Protein AF-A0AAW7PWF0-F1 (afdb_monomer)

Radius of gyration: 23.37 Å; Cα contacts (8 Å, |Δi|>4): 13; chains: 1; bounding box: 50×20×62 Å

Sequence (77 aa):
MIGDIFRIIFNLVMLPILSGLFLGALLYVFLSFKKQYEIKDVVFTQALSEKIKFKSVVLNKDFDIWQKKKIEKGELR

Organism: NCBI:txid28197

pLDDT: mean 88.18, std 5.7, range [63.03, 95.19]

Structure (mmCIF, N/CA/C/O backbone):
data_AF-A0AAW7PWF0-F1
#
_entry.id   AF-A0AAW7PWF0-F1
#
loop_
_atom_site.group_PDB
_atom_site.id
_atom_site.type_symbol
_atom_site.label_atom_id
_atom_site.label_alt_id
_atom_site.label_comp_id
_atom_site.label_asym_id
_atom_site.label_entity_id
_atom_site.label_seq_id
_atom_site.pdbx_PDB_ins_code
_atom_site.Cartn_x
_atom_site.Cartn_y
_atom_site.Cartn_z
_atom_site.occupancy
_atom_site.B_iso_or_equiv
_atom_site.auth_seq_id
_atom_site.auth_comp_id
_atom_site.auth_asym_id
_atom_site.auth_atom_id
_atom_site.pdbx_PDB_model_num
ATOM 1 N N . MET A 1 1 ? 29.057 -5.068 -39.247 1.00 63.03 1 MET A N 1
ATOM 2 C CA . MET A 1 1 ? 30.228 -4.769 -38.386 1.00 63.03 1 MET A CA 1
ATOM 3 C C . MET A 1 1 ? 30.101 -3.442 -37.646 1.00 63.03 1 MET A C 1
ATOM 5 O O . MET A 1 1 ? 29.886 -3.499 -36.447 1.00 63.03 1 MET A O 1
ATOM 9 N N . ILE A 1 2 ? 30.178 -2.261 -38.286 1.00 73.94 2 ILE A N 1
ATOM 10 C CA . ILE A 1 2 ? 30.101 -0.980 -37.541 1.00 73.94 2 ILE A CA 1
ATOM 11 C C . ILE A 1 2 ? 28.733 -0.783 -36.851 1.00 73.94 2 ILE A C 1
ATOM 13 O O . ILE A 1 2 ? 28.677 -0.400 -35.688 1.00 73.94 2 ILE A O 1
ATOM 17 N N . GLY A 1 3 ? 27.630 -1.127 -37.531 1.00 77.94 3 GLY A N 1
ATOM 18 C CA . GLY A 1 3 ? 26.271 -0.999 -36.985 1.00 77.94 3 GLY A CA 1
ATOM 19 C C . GLY A 1 3 ? 25.989 -1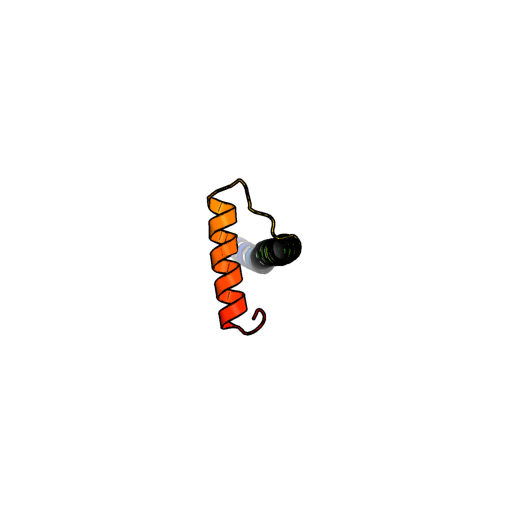.922 -35.793 1.00 77.94 3 GLY A C 1
ATOM 20 O O . GLY A 1 3 ? 25.261 -1.544 -34.879 1.00 77.94 3 GLY A O 1
ATOM 21 N N . ASP A 1 4 ? 26.624 -3.095 -35.757 1.00 80.81 4 ASP A N 1
ATOM 22 C CA . ASP A 1 4 ? 26.486 -4.052 -34.653 1.00 80.81 4 ASP A CA 1
ATOM 23 C C . ASP A 1 4 ? 27.181 -3.539 -33.387 1.00 80.81 4 ASP A C 1
ATOM 25 O O . ASP A 1 4 ? 26.637 -3.643 -32.289 1.00 80.81 4 ASP A O 1
ATOM 29 N N . ILE A 1 5 ? 28.344 -2.898 -33.548 1.00 85.62 5 ILE A N 1
ATOM 30 C CA . ILE A 1 5 ? 29.081 -2.258 -32.451 1.00 85.62 5 ILE A CA 1
ATOM 31 C C . ILE A 1 5 ? 28.269 -1.091 -31.871 1.00 85.62 5 ILE A C 1
ATOM 33 O O . ILE A 1 5 ? 28.115 -1.000 -30.654 1.00 85.62 5 ILE A O 1
ATOM 37 N N . PHE A 1 6 ? 27.675 -0.243 -32.719 1.00 84.81 6 PHE A N 1
ATOM 38 C CA . PHE A 1 6 ? 26.792 0.838 -32.260 1.00 84.81 6 PHE A CA 1
ATOM 39 C C . PHE A 1 6 ? 25.572 0.316 -31.500 1.00 84.81 6 PHE A C 1
ATOM 41 O O . PHE A 1 6 ? 25.210 0.881 -30.470 1.00 84.81 6 PHE A O 1
ATOM 48 N N . ARG A 1 7 ? 24.966 -0.786 -31.953 1.00 85.44 7 ARG A N 1
ATOM 49 C CA . ARG A 1 7 ? 23.833 -1.415 -31.261 1.00 85.44 7 ARG A CA 1
ATOM 50 C C . ARG A 1 7 ? 24.223 -1.951 -29.884 1.00 85.44 7 ARG A C 1
ATOM 52 O O . ARG A 1 7 ? 23.450 -1.806 -28.939 1.00 85.44 7 ARG A O 1
ATOM 59 N N . ILE A 1 8 ? 25.411 -2.539 -29.755 1.00 89.19 8 ILE A N 1
ATOM 60 C CA . ILE A 1 8 ? 25.932 -3.023 -28.470 1.00 89.19 8 ILE A CA 1
ATOM 61 C C . ILE A 1 8 ? 26.160 -1.853 -27.512 1.00 89.19 8 ILE A C 1
ATOM 63 O O . ILE A 1 8 ? 25.669 -1.902 -26.389 1.00 89.19 8 ILE A O 1
ATOM 67 N N . ILE A 1 9 ? 26.837 -0.790 -27.956 1.00 87.25 9 ILE A N 1
ATOM 68 C CA . ILE A 1 9 ? 27.095 0.403 -27.131 1.00 87.25 9 ILE A CA 1
ATOM 69 C C . ILE A 1 9 ? 25.776 1.059 -26.714 1.00 87.25 9 ILE A C 1
ATOM 71 O O . ILE A 1 9 ? 25.583 1.376 -25.543 1.00 87.25 9 ILE A O 1
ATOM 75 N N . PHE A 1 10 ? 24.840 1.207 -27.652 1.00 86.50 10 PHE A N 1
ATOM 76 C CA . PHE A 1 10 ? 23.524 1.770 -27.375 1.00 86.50 10 PHE A CA 1
ATOM 77 C C . PHE A 1 10 ? 22.762 0.948 -26.330 1.00 86.50 10 PHE A C 1
ATOM 79 O O . PHE A 1 10 ? 22.255 1.508 -25.362 1.00 86.50 10 PHE A O 1
ATOM 86 N N . ASN A 1 11 ? 22.739 -0.380 -26.460 1.00 88.25 11 ASN A N 1
ATOM 87 C CA . ASN A 1 11 ? 22.108 -1.252 -25.470 1.00 88.25 11 ASN A CA 1
ATOM 88 C C . ASN A 1 11 ? 22.819 -1.197 -24.113 1.00 88.25 11 ASN A C 1
ATOM 90 O O . ASN A 1 11 ? 22.146 -1.190 -23.086 1.00 88.25 11 ASN A O 1
ATOM 94 N N . LEU A 1 12 ? 24.152 -1.115 -24.094 1.00 90.69 12 LEU A N 1
ATOM 95 C CA . LEU A 1 12 ? 24.942 -1.004 -22.866 1.00 90.69 12 LEU A CA 1
ATOM 96 C C . LEU A 1 12 ? 24.598 0.269 -22.078 1.00 90.69 12 LEU A C 1
ATOM 98 O O . LEU A 1 12 ? 24.605 0.248 -20.853 1.00 90.69 12 LEU A O 1
ATOM 102 N N . VAL A 1 13 ? 24.271 1.359 -22.777 1.00 90.19 13 VAL A N 1
ATOM 103 C CA . VAL A 1 13 ? 23.856 2.634 -22.171 1.00 90.19 13 VAL A CA 1
ATOM 104 C C . VAL A 1 13 ? 22.369 2.631 -21.813 1.00 90.19 13 VAL A C 1
ATOM 106 O O . VAL A 1 13 ? 21.990 3.085 -20.737 1.00 90.19 13 VAL A O 1
ATOM 109 N N . MET A 1 14 ? 21.507 2.093 -22.677 1.00 92.38 14 MET A N 1
ATOM 110 C CA . MET A 1 14 ? 20.058 2.108 -22.456 1.00 92.38 14 MET A CA 1
ATOM 111 C C . MET A 1 14 ? 19.604 1.134 -21.369 1.00 92.38 14 MET A C 1
ATOM 113 O O . MET A 1 14 ? 18.678 1.452 -20.628 1.00 92.38 14 MET A O 1
ATOM 117 N N . LEU A 1 15 ? 20.244 -0.029 -21.231 1.00 90.38 15 LEU A N 1
ATOM 118 C CA . LEU A 1 15 ? 19.903 -1.018 -20.203 1.00 90.38 15 LEU A CA 1
ATOM 119 C C . LEU A 1 15 ? 19.939 -0.459 -18.768 1.00 90.38 15 LEU A C 1
ATOM 121 O O . LEU A 1 15 ? 18.933 -0.618 -18.074 1.00 90.38 15 LEU A O 1
ATOM 125 N N . PRO A 1 16 ? 21.016 0.205 -18.299 1.00 89.88 16 PRO A N 1
ATOM 126 C CA . PRO A 1 16 ? 21.050 0.785 -16.957 1.00 89.88 16 PRO A CA 1
ATOM 127 C C . PRO A 1 16 ? 20.060 1.944 -16.780 1.00 89.88 16 PRO A C 1
ATOM 129 O O . PRO A 1 16 ? 19.529 2.134 -15.689 1.00 89.88 16 PRO A O 1
ATOM 132 N N . ILE A 1 17 ? 19.762 2.700 -17.842 1.00 91.88 17 ILE A N 1
ATOM 133 C CA . ILE A 1 17 ? 18.758 3.775 -17.793 1.00 91.88 17 ILE A CA 1
ATOM 134 C C . ILE A 1 17 ? 17.360 3.180 -17.606 1.00 91.88 17 ILE A C 1
ATOM 136 O O . ILE A 1 17 ? 16.617 3.598 -16.719 1.00 91.88 17 ILE A O 1
ATOM 140 N N . LEU A 1 18 ? 17.004 2.179 -18.412 1.00 92.69 18 LEU A N 1
ATOM 141 C CA . LEU A 1 18 ? 15.702 1.517 -18.341 1.00 92.69 18 LEU A CA 1
ATOM 142 C C . LEU A 1 18 ? 15.519 0.776 -17.014 1.00 92.69 18 LEU A C 1
ATOM 144 O O . LEU A 1 18 ? 14.446 0.857 -16.416 1.00 92.69 18 LEU A O 1
ATOM 148 N N . SER A 1 19 ? 16.559 0.102 -16.519 1.00 92.00 19 SER A N 1
ATOM 149 C CA . SER A 1 19 ? 16.503 -0.565 -15.216 1.00 92.00 19 SER A CA 1
ATOM 150 C C . SER A 1 19 ? 16.396 0.440 -14.067 1.00 92.00 19 SER A C 1
ATOM 152 O O . SER A 1 19 ? 15.587 0.238 -13.162 1.00 92.00 19 SER A O 1
ATOM 154 N N . GLY A 1 20 ? 17.127 1.556 -14.128 1.00 93.62 20 GLY A N 1
ATOM 155 C CA . GLY A 1 20 ? 17.034 2.644 -13.155 1.00 93.62 20 GLY A CA 1
ATOM 156 C C . GLY A 1 20 ? 15.646 3.282 -13.114 1.00 93.62 20 GLY A C 1
ATOM 157 O O . GLY A 1 20 ? 15.083 3.459 -12.035 1.00 93.62 20 GLY A O 1
ATOM 158 N N . LEU A 1 21 ? 15.049 3.561 -14.277 1.00 93.38 21 LEU A N 1
ATOM 159 C CA . LEU A 1 21 ? 13.682 4.084 -14.373 1.00 93.38 21 LEU A CA 1
ATOM 160 C C . LEU A 1 21 ? 12.655 3.099 -13.810 1.00 93.38 21 LEU A C 1
ATOM 162 O O . LEU A 1 21 ? 11.767 3.500 -13.058 1.00 93.38 21 LEU A O 1
ATOM 166 N N . PHE A 1 22 ? 12.789 1.812 -14.132 1.00 94.69 22 PHE A N 1
ATOM 167 C CA . PHE A 1 22 ? 11.891 0.778 -13.626 1.00 94.69 22 PHE A CA 1
ATOM 168 C C . PHE A 1 22 ? 11.974 0.646 -12.099 1.00 94.69 22 PHE A C 1
ATOM 170 O O . PHE A 1 22 ? 10.948 0.662 -11.420 1.00 94.69 22 PHE A O 1
ATOM 177 N N . LEU A 1 23 ? 13.186 0.593 -11.540 1.00 94.62 23 LEU A N 1
ATOM 178 C CA . LEU A 1 23 ? 13.395 0.547 -10.090 1.00 94.62 23 LEU A CA 1
ATOM 179 C C . LEU A 1 23 ? 12.899 1.820 -9.398 1.00 94.62 23 LEU A C 1
ATOM 181 O O . LEU A 1 23 ? 12.252 1.735 -8.355 1.00 94.62 23 LEU A O 1
ATOM 185 N N . GLY A 1 24 ? 13.146 2.990 -9.989 1.00 95.19 24 GLY A N 1
ATOM 186 C CA . GLY A 1 24 ? 12.643 4.266 -9.485 1.00 95.19 24 GLY A CA 1
ATOM 187 C C . GLY A 1 24 ? 11.116 4.306 -9.436 1.00 95.19 24 GLY A C 1
ATOM 188 O O . GLY A 1 24 ? 10.542 4.705 -8.423 1.00 95.19 24 GLY A O 1
ATOM 189 N N . ALA A 1 25 ? 10.447 3.823 -10.485 1.00 94.44 25 ALA A N 1
ATOM 190 C CA . ALA A 1 25 ? 8.992 3.719 -10.524 1.00 94.44 25 ALA A CA 1
ATOM 191 C C . ALA A 1 25 ? 8.456 2.741 -9.466 1.00 94.44 25 ALA A C 1
ATOM 193 O O . ALA A 1 25 ? 7.511 3.071 -8.750 1.00 94.44 25 ALA A O 1
ATOM 194 N N . LEU A 1 26 ? 9.083 1.570 -9.308 1.00 94.69 26 LEU A N 1
ATOM 195 C CA . LEU A 1 26 ? 8.708 0.607 -8.268 1.00 94.69 26 LEU A CA 1
ATOM 196 C C . LEU A 1 26 ? 8.847 1.198 -6.862 1.00 94.69 26 LEU A C 1
ATOM 198 O O . LEU A 1 26 ? 7.930 1.072 -6.049 1.00 94.69 26 LEU A O 1
ATOM 202 N N . LEU A 1 27 ? 9.959 1.883 -6.582 1.00 94.44 27 LEU A N 1
ATOM 203 C CA . LEU A 1 27 ? 10.182 2.562 -5.305 1.00 94.44 27 LEU A CA 1
ATOM 204 C C . LEU A 1 27 ? 9.148 3.661 -5.062 1.00 94.44 27 LEU A C 1
ATOM 206 O O . LEU A 1 27 ? 8.594 3.746 -3.968 1.00 94.44 27 LEU A O 1
ATOM 210 N N . TYR A 1 28 ? 8.847 4.470 -6.077 1.00 94.25 28 TYR A N 1
ATOM 211 C CA . TYR A 1 28 ? 7.825 5.509 -5.982 1.00 94.25 28 TYR A CA 1
ATOM 212 C C . TYR A 1 28 ? 6.453 4.927 -5.630 1.00 94.25 28 TYR A C 1
ATOM 214 O O . TYR A 1 28 ? 5.782 5.420 -4.721 1.00 94.25 28 TYR A O 1
ATOM 222 N N . VAL A 1 29 ? 6.046 3.852 -6.308 1.00 93.38 29 VAL A N 1
ATOM 223 C CA . VAL A 1 29 ? 4.771 3.175 -6.048 1.00 93.38 29 VAL A CA 1
ATOM 224 C C . VAL A 1 29 ? 4.753 2.593 -4.634 1.00 93.38 29 VAL A C 1
ATOM 226 O O . VAL A 1 29 ? 3.799 2.817 -3.888 1.00 93.38 29 VAL A O 1
ATOM 229 N N . PHE A 1 30 ? 5.828 1.917 -4.225 1.00 93.00 30 PHE A N 1
ATOM 230 C CA . PHE A 1 30 ? 5.960 1.352 -2.883 1.00 93.00 30 PHE A CA 1
ATOM 231 C C . PHE A 1 30 ? 5.844 2.420 -1.786 1.00 93.00 30 PHE A C 1
ATOM 233 O O . PHE A 1 30 ? 5.048 2.275 -0.856 1.00 93.00 30 PHE A O 1
ATOM 240 N N . LEU A 1 31 ? 6.589 3.521 -1.911 1.00 91.62 31 LEU A N 1
ATOM 241 C CA . LEU A 1 31 ? 6.550 4.633 -0.959 1.00 91.62 31 LEU A CA 1
ATOM 242 C C . LEU A 1 31 ? 5.184 5.324 -0.944 1.00 91.62 31 LEU A C 1
ATOM 244 O O . LEU A 1 31 ? 4.706 5.711 0.123 1.00 91.62 31 LEU A O 1
ATOM 248 N N . SER A 1 32 ? 4.531 5.438 -2.101 1.00 90.50 32 SER A N 1
ATOM 249 C CA . SER A 1 32 ? 3.190 6.019 -2.208 1.00 90.50 32 SER A CA 1
ATOM 250 C C . SER A 1 32 ? 2.160 5.191 -1.446 1.00 90.50 32 SER A C 1
ATOM 252 O O . SER A 1 32 ? 1.394 5.745 -0.655 1.00 90.50 32 SER A O 1
ATOM 254 N N . PHE A 1 33 ? 2.180 3.864 -1.606 1.00 89.56 33 PHE A N 1
ATOM 255 C CA . PHE A 1 33 ? 1.314 2.982 -0.824 1.00 89.56 33 PHE A CA 1
ATOM 256 C C . PHE A 1 33 ? 1.637 3.050 0.665 1.00 89.56 33 PHE A C 1
ATOM 258 O O . PHE A 1 33 ? 0.721 3.199 1.472 1.00 89.56 33 PHE A O 1
ATOM 265 N N . LYS A 1 34 ? 2.921 3.004 1.043 1.00 88.94 34 LYS A N 1
ATOM 266 C CA . LYS A 1 34 ? 3.341 3.112 2.447 1.00 88.94 34 LYS A CA 1
ATOM 267 C C . LYS A 1 34 ? 2.786 4.381 3.101 1.00 88.94 34 LYS A C 1
ATOM 269 O O . LYS A 1 34 ? 2.157 4.298 4.152 1.00 88.94 34 LYS A O 1
ATOM 274 N N . LYS A 1 35 ? 2.930 5.530 2.436 1.00 87.50 35 LYS A N 1
ATOM 275 C CA . LYS A 1 35 ? 2.405 6.814 2.915 1.00 87.50 35 LYS A CA 1
ATOM 276 C C . LYS A 1 35 ? 0.881 6.798 3.066 1.00 87.50 35 LYS A C 1
ATOM 278 O O . LYS A 1 35 ? 0.358 7.321 4.044 1.00 87.50 35 LYS A O 1
ATOM 283 N N . GLN A 1 36 ? 0.155 6.190 2.126 1.00 86.25 36 GLN A N 1
ATOM 284 C CA . GLN A 1 36 ? -1.302 6.055 2.239 1.00 86.25 36 GLN A CA 1
ATOM 285 C C . GLN A 1 36 ? -1.719 5.193 3.437 1.00 86.25 36 GLN A C 1
ATOM 287 O O . GLN A 1 36 ? -2.682 5.541 4.120 1.00 86.25 36 GLN A O 1
ATOM 292 N N . TYR A 1 37 ? -1.003 4.100 3.714 1.00 86.31 37 TYR A N 1
ATOM 293 C CA . TYR A 1 37 ? -1.263 3.269 4.892 1.00 86.31 37 TYR A CA 1
ATOM 294 C C . TYR A 1 37 ? -0.992 4.018 6.197 1.00 86.31 37 TYR A C 1
ATOM 296 O O . TYR A 1 37 ? -1.825 3.952 7.094 1.00 86.31 37 TYR A O 1
ATOM 304 N N . GLU A 1 38 ? 0.113 4.761 6.287 1.00 86.12 38 GLU A N 1
ATOM 305 C CA . GLU A 1 38 ? 0.433 5.578 7.467 1.00 86.12 38 GLU A CA 1
ATOM 306 C C . GLU A 1 38 ? -0.645 6.638 7.728 1.00 86.12 38 GLU A C 1
ATOM 308 O O . GLU A 1 38 ? -1.122 6.771 8.851 1.00 86.12 38 GLU A O 1
ATOM 313 N N . ILE A 1 39 ? -1.109 7.337 6.686 1.00 86.31 39 ILE A N 1
ATOM 314 C CA . ILE A 1 39 ? -2.194 8.321 6.821 1.00 86.31 39 ILE A CA 1
ATOM 315 C C . ILE A 1 39 ? -3.487 7.647 7.295 1.00 86.31 39 ILE A C 1
ATOM 317 O O . ILE A 1 39 ? -4.151 8.168 8.190 1.00 86.31 39 ILE A O 1
ATOM 321 N N . LYS A 1 40 ? -3.848 6.486 6.728 1.00 87.12 40 LYS A N 1
ATOM 322 C CA . LYS A 1 40 ? -5.026 5.728 7.178 1.00 87.12 40 LYS A CA 1
ATOM 323 C C . LYS A 1 40 ? -4.902 5.316 8.646 1.00 87.12 40 LYS A C 1
ATOM 325 O O . LYS A 1 40 ? -5.873 5.459 9.378 1.00 87.12 40 LYS A O 1
ATOM 330 N N . ASP A 1 41 ? -3.730 4.852 9.079 1.00 88.25 41 ASP A N 1
ATOM 331 C CA . ASP A 1 41 ? -3.477 4.440 10.467 1.00 88.25 41 ASP A CA 1
ATOM 332 C C . ASP A 1 41 ? -3.668 5.611 11.443 1.00 88.25 41 ASP A C 1
ATOM 334 O O . ASP A 1 41 ? -4.351 5.462 12.456 1.00 88.25 41 ASP A 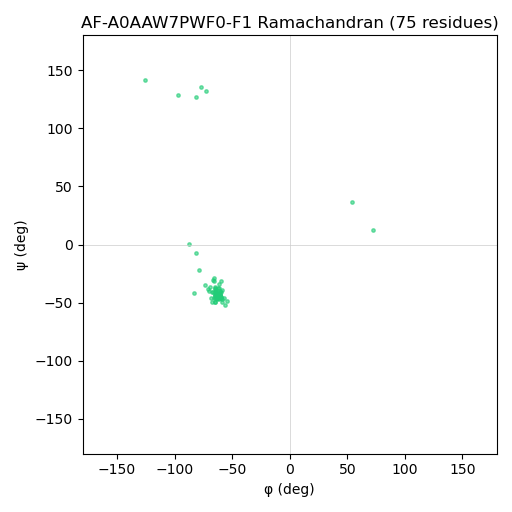O 1
ATOM 338 N N . VAL A 1 42 ? -3.158 6.800 11.099 1.00 88.81 42 VAL A N 1
ATOM 339 C CA . VAL A 1 42 ? -3.329 8.023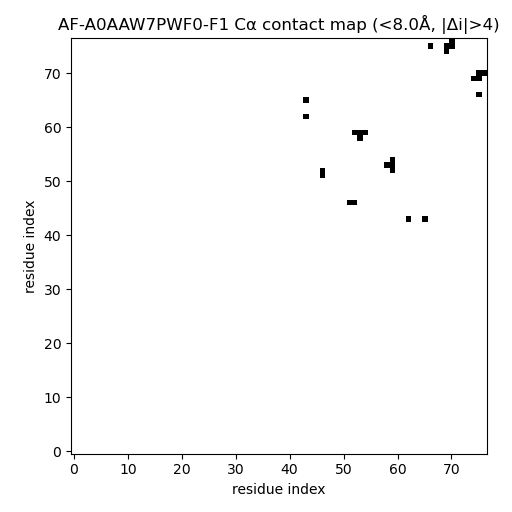 11.904 1.00 88.81 42 VAL A CA 1
ATOM 340 C C . VAL A 1 42 ? -4.797 8.448 11.971 1.00 88.81 42 VAL A C 1
ATOM 342 O O . VAL A 1 42 ? -5.322 8.663 13.062 1.00 88.81 42 VAL A O 1
ATOM 345 N N . VAL A 1 43 ? -5.484 8.526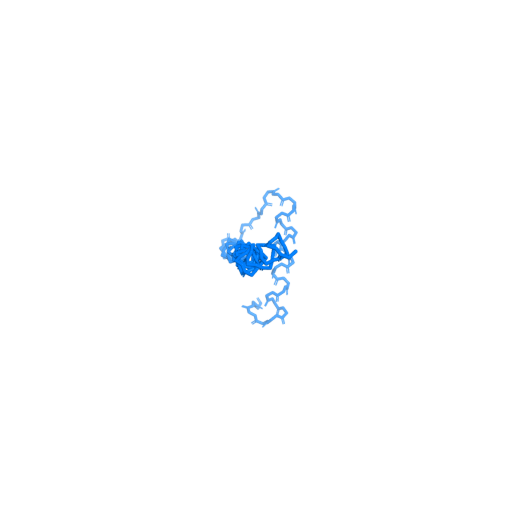 10.826 1.00 89.50 43 VAL A N 1
ATOM 346 C CA . VAL A 1 43 ? -6.899 8.935 10.762 1.00 89.50 43 VAL A CA 1
ATOM 347 C C . VAL A 1 43 ? -7.790 7.966 11.536 1.00 89.50 43 VAL A C 1
ATOM 349 O O . VAL A 1 43 ? -8.688 8.393 12.257 1.00 89.50 43 VAL A O 1
ATOM 352 N N . PHE A 1 44 ? -7.544 6.663 11.416 1.00 91.56 44 PHE A N 1
ATOM 353 C CA . PHE A 1 44 ? -8.297 5.646 12.143 1.00 91.56 44 PHE A CA 1
ATOM 354 C C . PHE A 1 44 ? -7.990 5.669 13.639 1.00 91.56 44 PHE A C 1
ATOM 356 O O . PHE A 1 44 ? -8.914 5.606 14.444 1.00 91.56 44 PHE A O 1
ATOM 363 N N . THR A 1 45 ? -6.735 5.866 14.037 1.00 89.00 45 THR A N 1
ATOM 364 C CA . THR A 1 45 ? -6.383 6.039 15.455 1.00 89.00 45 THR A CA 1
ATOM 365 C C . THR A 1 45 ? -7.098 7.244 16.064 1.00 89.00 45 THR A C 1
ATOM 367 O O . THR A 1 45 ? -7.687 7.134 17.141 1.00 89.00 45 THR A O 1
ATOM 370 N N . GLN A 1 46 ? -7.116 8.376 15.358 1.00 88.38 46 GLN A N 1
ATOM 371 C CA . GLN A 1 46 ? -7.831 9.568 15.807 1.00 88.38 46 GLN A CA 1
ATOM 372 C C . GLN A 1 46 ? -9.344 9.326 15.875 1.00 88.38 46 GLN A C 1
ATOM 374 O O . GLN A 1 46 ? -9.971 9.634 16.886 1.00 88.38 46 GLN A O 1
ATOM 379 N N . ALA A 1 47 ? -9.929 8.701 14.851 1.00 88.00 47 ALA A N 1
ATOM 380 C CA . ALA A 1 47 ? -11.352 8.372 14.839 1.00 88.00 47 ALA A CA 1
ATOM 381 C C . ALA A 1 47 ? -11.749 7.420 15.977 1.00 88.00 47 ALA A C 1
ATOM 383 O O . ALA A 1 47 ? -12.811 7.597 16.572 1.00 88.00 47 ALA A O 1
ATOM 384 N N . LEU A 1 48 ? -10.891 6.455 16.322 1.00 88.00 48 LEU A N 1
ATOM 385 C CA . LEU A 1 48 ? -11.095 5.572 17.470 1.00 88.00 48 LEU A CA 1
ATOM 386 C C . LEU 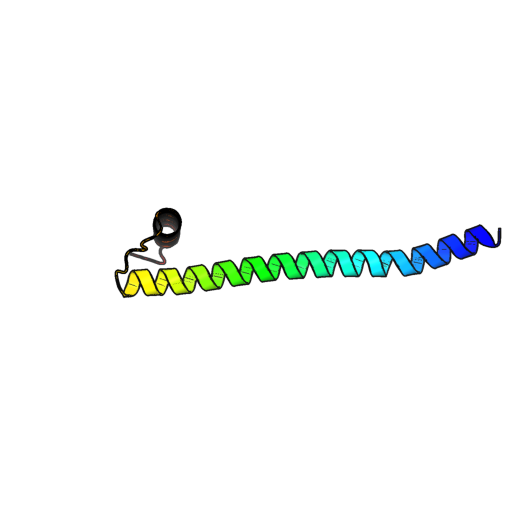A 1 48 ? -11.063 6.355 18.789 1.00 88.00 48 LEU A C 1
ATOM 388 O O . LEU A 1 48 ? -11.944 6.172 19.629 1.00 88.00 48 LEU A O 1
ATOM 392 N N . SER A 1 49 ? -10.076 7.239 18.960 1.00 87.62 49 SER A N 1
ATOM 393 C CA . SER A 1 49 ? -9.928 8.071 20.161 1.00 87.62 49 SER A CA 1
ATOM 394 C C . SER A 1 49 ? -11.122 9.008 20.364 1.00 87.62 49 SER A C 1
ATOM 396 O O . SER A 1 49 ? -11.645 9.115 21.473 1.00 87.62 49 SER A O 1
ATOM 398 N N . GLU A 1 50 ? -11.602 9.625 19.287 1.00 89.56 50 GLU A N 1
ATOM 399 C CA . GLU A 1 50 ? -12.721 10.572 19.302 1.00 89.56 50 GLU A CA 1
ATOM 400 C C . GLU A 1 50 ? -14.097 9.890 19.155 1.00 89.56 50 GLU A C 1
ATOM 402 O O . GLU A 1 50 ? -15.128 10.560 19.173 1.00 89.56 50 GLU A O 1
ATOM 407 N N . LYS A 1 51 ? -14.140 8.552 19.037 1.00 86.25 51 LYS A N 1
ATOM 408 C CA . LYS A 1 51 ? -15.361 7.748 18.817 1.00 86.25 51 LYS A CA 1
ATOM 409 C C . LYS A 1 51 ? -16.177 8.213 17.601 1.00 86.25 51 LYS A C 1
ATOM 411 O O . LYS A 1 51 ? -17.411 8.185 17.609 1.00 86.25 51 LYS A O 1
ATOM 416 N N . ILE A 1 52 ? -15.487 8.633 16.543 1.00 84.75 52 ILE A N 1
ATOM 417 C CA . ILE A 1 52 ? -16.090 9.122 15.303 1.00 84.75 52 ILE A CA 1
ATOM 418 C C . ILE A 1 52 ? -16.600 7.944 14.47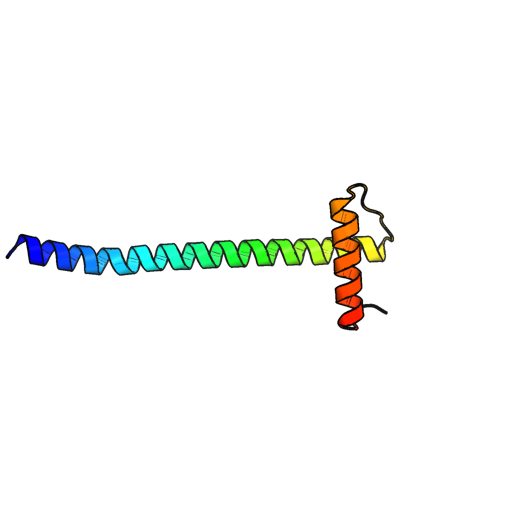3 1.00 84.75 52 ILE A C 1
ATOM 420 O O . ILE A 1 52 ? -15.894 6.964 14.249 1.00 84.75 52 ILE A O 1
ATOM 424 N N . LYS A 1 53 ? -17.819 8.078 13.937 1.00 83.50 53 LYS A N 1
ATOM 425 C CA . LYS A 1 53 ? -18.326 7.205 12.873 1.00 83.50 53 LYS A CA 1
ATOM 426 C C . LYS A 1 53 ? -18.128 7.852 11.512 1.00 83.50 53 LYS A C 1
ATOM 428 O O . LYS A 1 53 ? -18.559 8.982 11.279 1.00 83.50 53 LYS A O 1
ATOM 433 N N . PHE A 1 54 ? -17.530 7.110 10.588 1.00 87.56 54 PHE A N 1
ATOM 434 C CA . PHE A 1 54 ? -17.380 7.567 9.214 1.00 87.56 54 PHE A CA 1
ATOM 435 C C . PHE A 1 54 ? -18.728 7.522 8.487 1.00 87.56 54 PHE A C 1
ATOM 437 O O . PHE A 1 54 ? -19.428 6.512 8.504 1.00 87.56 54 PHE A O 1
ATOM 444 N N . LYS A 1 55 ? -19.078 8.607 7.786 1.00 87.75 55 LYS A N 1
ATOM 445 C CA . LYS A 1 55 ? -20.294 8.670 6.952 1.00 87.75 55 LYS A CA 1
ATOM 446 C C . LYS A 1 55 ? -20.237 7.712 5.754 1.00 87.75 55 LYS A C 1
ATOM 448 O O . LYS A 1 55 ? -21.268 7.270 5.258 1.00 87.75 55 LYS A O 1
ATOM 453 N N . SER A 1 56 ? -19.035 7.419 5.263 1.00 89.56 56 SER A N 1
ATOM 454 C CA . SER A 1 56 ? -18.827 6.506 4.139 1.00 89.56 56 SER A CA 1
ATOM 455 C C . SER A 1 56 ? -18.848 5.055 4.610 1.00 89.56 56 SER A C 1
ATOM 457 O O . SER A 1 56 ? -18.068 4.669 5.479 1.00 89.56 56 SER A O 1
ATOM 459 N N . VAL A 1 57 ? -19.694 4.243 3.971 1.00 88.81 57 VAL A N 1
ATOM 460 C CA . VAL A 1 57 ? -19.821 2.802 4.244 1.00 88.81 57 VAL A CA 1
ATOM 461 C C . VAL A 1 57 ? -18.489 2.076 4.037 1.00 88.81 57 VAL A C 1
ATOM 463 O O . VAL A 1 57 ? -18.125 1.209 4.825 1.00 88.81 57 VAL A O 1
ATOM 466 N N . VAL A 1 58 ? -17.735 2.460 3.002 1.00 88.75 58 VAL A N 1
ATOM 467 C CA . VAL A 1 58 ? -16.438 1.848 2.679 1.00 88.75 58 VAL A CA 1
ATOM 468 C C . VAL A 1 58 ? -15.398 2.184 3.746 1.00 88.75 58 VAL A C 1
ATOM 470 O O . VAL A 1 58 ? -14.723 1.287 4.235 1.00 88.75 58 VAL A O 1
ATOM 473 N N . LEU A 1 59 ? -15.311 3.454 4.158 1.00 86.75 59 LEU A N 1
ATOM 474 C CA . LEU A 1 59 ? -14.377 3.885 5.206 1.00 86.75 59 LEU A CA 1
ATOM 475 C C . LEU A 1 59 ? -14.705 3.253 6.558 1.00 86.75 59 LEU A C 1
ATOM 477 O O . LEU A 1 59 ? -13.792 2.882 7.284 1.00 86.75 59 LEU A O 1
ATOM 481 N N . ASN A 1 60 ? -15.991 3.096 6.876 1.00 89.06 60 ASN A N 1
ATOM 482 C CA . ASN A 1 60 ? -16.407 2.462 8.120 1.00 89.06 60 ASN A CA 1
ATOM 483 C C . ASN A 1 60 ? -16.034 0.969 8.140 1.00 89.06 60 ASN A C 1
ATOM 485 O O . ASN A 1 60 ? -15.498 0.477 9.124 1.00 89.06 60 ASN A O 1
ATOM 489 N N . LYS A 1 61 ? -16.213 0.265 7.013 1.00 90.81 61 LYS A N 1
ATOM 490 C CA . LYS A 1 61 ? -15.773 -1.130 6.872 1.00 90.81 61 LYS A CA 1
ATOM 491 C C . LYS A 1 61 ? -14.248 -1.269 6.950 1.00 90.81 61 LYS A C 1
ATOM 493 O O . LYS A 1 61 ? -13.752 -2.181 7.606 1.00 90.81 61 LYS A O 1
ATOM 498 N N . ASP A 1 62 ? -13.504 -0.382 6.289 1.00 90.12 62 ASP A N 1
ATOM 499 C CA . ASP A 1 62 ? -12.037 -0.342 6.368 1.00 90.12 62 ASP A CA 1
ATOM 500 C C . ASP A 1 62 ? -11.565 -0.102 7.811 1.00 90.12 62 ASP A C 1
ATOM 502 O O . ASP A 1 62 ? -10.610 -0.740 8.258 1.00 90.12 62 ASP A O 1
ATOM 506 N N . PHE A 1 63 ? -12.250 0.783 8.540 1.00 90.88 63 PHE A N 1
ATOM 507 C CA . PHE A 1 63 ? -11.989 1.077 9.946 1.00 90.88 63 PHE A CA 1
ATOM 508 C C . PHE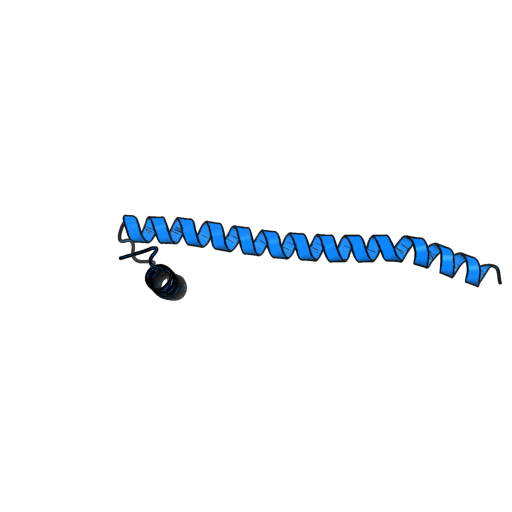 A 1 63 ? -12.233 -0.141 10.846 1.00 90.88 63 PHE A C 1
ATOM 510 O O . PHE A 1 63 ? -11.353 -0.490 11.631 1.00 90.88 63 PHE A O 1
ATOM 517 N N . ASP A 1 64 ? -13.349 -0.855 10.673 1.00 89.81 64 ASP A N 1
AT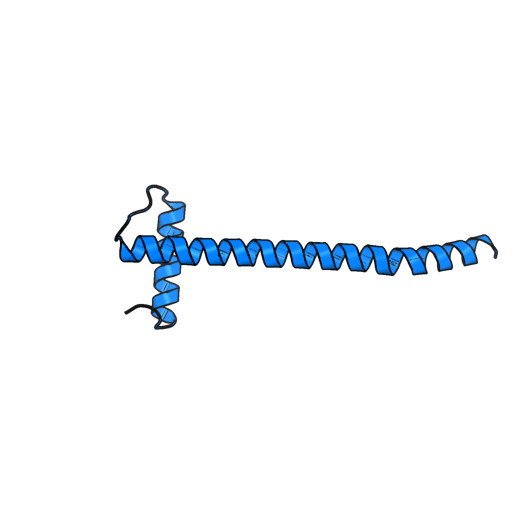OM 518 C CA . ASP A 1 64 ? -13.647 -2.080 11.432 1.00 89.81 64 ASP A CA 1
ATOM 519 C C . ASP A 1 64 ? -12.581 -3.167 11.200 1.00 89.81 64 ASP A C 1
ATOM 521 O O . ASP A 1 64 ? -12.111 -3.821 12.135 1.00 89.81 64 ASP A O 1
ATOM 525 N N . ILE A 1 65 ? -12.154 -3.353 9.944 1.00 91.69 65 ILE A N 1
ATOM 526 C CA . ILE A 1 65 ? -11.088 -4.304 9.590 1.00 91.69 65 ILE A CA 1
ATOM 527 C C . ILE A 1 65 ? -9.760 -3.883 10.225 1.00 91.69 65 ILE A C 1
ATOM 529 O O . ILE A 1 65 ? -9.021 -4.730 10.734 1.00 91.69 65 ILE A O 1
ATOM 533 N N . TRP A 1 66 ? -9.435 -2.592 10.177 1.00 92.69 66 TRP A N 1
ATOM 534 C CA . TRP A 1 66 ? -8.232 -2.049 10.797 1.00 92.69 66 TRP A CA 1
ATOM 535 C C . TRP A 1 66 ? -8.239 -2.263 12.312 1.00 92.69 66 TRP A C 1
ATOM 537 O O . TRP A 1 66 ? -7.264 -2.786 12.854 1.00 92.69 66 TRP A O 1
ATOM 547 N N . GLN A 1 67 ? -9.355 -1.963 12.976 1.00 90.19 67 GLN A N 1
ATOM 548 C CA . GLN A 1 67 ? -9.519 -2.151 14.413 1.00 90.19 67 GLN A CA 1
ATOM 549 C C . GLN A 1 67 ? -9.361 -3.627 14.788 1.00 90.19 67 GLN A C 1
ATOM 551 O O . GLN A 1 67 ? -8.596 -3.949 15.696 1.00 90.19 67 GLN A O 1
ATOM 556 N N . LYS A 1 68 ? -9.993 -4.542 14.040 1.00 90.62 68 LYS A N 1
ATOM 557 C CA . LYS A 1 68 ? -9.832 -5.990 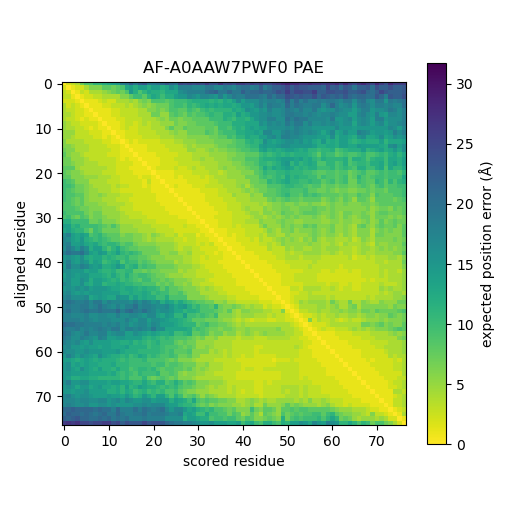14.240 1.00 90.62 68 LYS A CA 1
ATOM 558 C C . LYS A 1 68 ? -8.367 -6.423 14.135 1.00 90.62 68 LYS A C 1
ATOM 560 O O . LYS A 1 68 ? -7.880 -7.124 15.015 1.00 90.62 68 LYS A O 1
ATOM 565 N N . LYS A 1 69 ? -7.639 -5.959 13.114 1.00 90.56 69 LYS A N 1
ATOM 566 C CA . LYS A 1 69 ? -6.205 -6.262 12.948 1.00 90.56 69 LYS A CA 1
ATOM 567 C C . LYS A 1 69 ? -5.351 -5.731 14.099 1.00 90.56 69 LYS A C 1
ATOM 569 O O . LYS A 1 69 ? -4.386 -6.379 14.489 1.00 90.56 69 LYS A O 1
ATOM 574 N N . LYS A 1 70 ? -5.670 -4.549 14.627 1.00 89.38 70 LYS A N 1
ATOM 575 C CA . LYS A 1 70 ? -4.959 -3.954 15.767 1.00 89.38 70 LYS A CA 1
ATOM 576 C C . LYS A 1 70 ? -5.223 -4.720 17.069 1.00 89.38 70 LYS A C 1
ATOM 578 O O . LYS A 1 70 ? -4.291 -4.912 17.844 1.00 89.38 70 LYS A O 1
ATOM 583 N N . ILE A 1 71 ? -6.443 -5.228 17.264 1.00 89.19 71 ILE A N 1
ATOM 584 C CA . ILE A 1 71 ? -6.792 -6.126 18.379 1.00 89.19 71 ILE A CA 1
ATOM 585 C C . ILE A 1 71 ? -6.051 -7.464 18.253 1.00 89.19 71 ILE A C 1
ATOM 587 O O . ILE A 1 71 ? -5.442 -7.917 19.215 1.00 89.19 71 ILE A O 1
ATOM 591 N N . GLU A 1 72 ? -6.027 -8.074 17.063 1.00 90.69 72 GLU A N 1
ATOM 592 C CA . GLU A 1 72 ? -5.291 -9.327 16.806 1.00 90.69 72 GLU A CA 1
ATOM 593 C C . GLU A 1 72 ? -3.784 -9.191 17.076 1.00 90.69 72 GLU A C 1
ATOM 595 O O . GLU A 1 72 ? -3.139 -10.142 17.512 1.00 90.69 72 GLU A O 1
ATOM 600 N N . LYS A 1 73 ? -3.225 -7.997 16.856 1.00 88.19 73 LYS A N 1
ATOM 601 C CA . LYS A 1 73 ? -1.831 -7.666 17.183 1.00 88.19 73 LYS A CA 1
ATOM 602 C C . LYS A 1 73 ? -1.597 -7.308 18.655 1.00 88.19 73 LYS A C 1
ATOM 604 O O . LYS A 1 73 ? -0.449 -7.121 19.045 1.00 88.19 73 LYS A O 1
ATOM 609 N N . GLY A 1 74 ? -2.651 -7.187 19.463 1.00 84.62 74 GLY A N 1
ATOM 610 C CA . GLY A 1 74 ? -2.571 -6.757 20.861 1.00 84.62 74 GLY A CA 1
ATOM 611 C C . GLY A 1 74 ? -2.264 -5.266 21.055 1.00 84.62 74 GLY A C 1
ATOM 612 O O . GLY A 1 74 ? -1.942 -4.854 22.166 1.00 84.62 74 GLY A O 1
ATOM 613 N N . GLU A 1 75 ? -2.358 -4.454 19.996 1.00 80.75 75 GLU A N 1
ATOM 614 C CA . GLU A 1 75 ? -2.134 -3.000 20.041 1.00 80.75 75 GLU A CA 1
ATOM 615 C C . GLU A 1 75 ? -3.358 -2.245 20.598 1.00 80.75 75 GLU A C 1
ATOM 617 O O . GLU A 1 75 ? -3.226 -1.129 21.094 1.00 80.75 75 GLU A O 1
ATOM 622 N N . LEU A 1 76 ? -4.546 -2.859 20.544 1.00 75.62 76 LEU A N 1
ATOM 623 C CA . LEU A 1 76 ? -5.796 -2.358 21.123 1.00 75.62 76 LEU A CA 1
ATOM 624 C C . LEU A 1 76 ? -6.404 -3.429 22.043 1.00 75.62 76 LEU A C 1
ATOM 626 O O . LEU A 1 76 ? -6.337 -4.617 21.723 1.00 75.62 76 LEU A O 1
ATOM 630 N N . ARG A 1 77 ? -6.980 -3.004 23.174 1.00 63.72 77 ARG A N 1
ATOM 631 C CA . ARG A 1 77 ? -7.673 -3.857 24.155 1.00 63.72 77 ARG A CA 1
ATOM 632 C C . ARG A 1 77 ? -9.178 -3.653 24.101 1.00 63.72 77 ARG A C 1
ATOM 634 O O . ARG A 1 77 ? -9.592 -2.491 23.892 1.00 63.72 77 ARG A O 1
#

Mean predicted aligned error: 7.9 Å

Secondary structure (DSSP, 8-state):
-HHHHHHHHHHHHHHHHHHHHHHHHHHHHHHHHHHHHHHHHHHHHHHHHTTPPPSSHHHHHHHHHHHHHHHHTTS--

Solvent-accessible surface area (backbone atoms only — not comparable to full-atom values): 4349 Å² total; per-residue (Å²): 110,74,68,57,52,51,51,50,54,50,47,67,56,46,50,59,51,54,50,48,52,51,51,51,50,51,51,52,52,51,51,51,52,51,51,53,52,53,51,50,52,52,54,45,53,50,29,59,74,69,69,57,79,60,90,46,70,68,59,38,53,53,44,54,53,49,51,51,53,34,38,77,70,66,78,45,133

Foldseek 3Di:
DVVVVVVVVVCVVVVVVVVVVVVVVVVVVVVVVVVVVVVLVVVLVVCVVVVHQDPDPVNNVVSVVVVVVCVVVVVDD